Protein AF-A0A7V5M621-F1 (afdb_monomer_lite)

Structure (mmCIF, N/CA/C/O backbone):
data_AF-A0A7V5M621-F1
#
_entry.id   AF-A0A7V5M621-F1
#
loop_
_atom_site.group_PDB
_atom_site.id
_atom_site.type_symbol
_atom_site.label_atom_id
_atom_site.label_alt_id
_atom_site.label_comp_id
_atom_site.label_asym_id
_atom_site.label_entity_id
_atom_site.label_seq_id
_atom_site.pdbx_PDB_ins_code
_atom_site.Cartn_x
_atom_site.Cartn_y
_atom_site.Cartn_z
_atom_site.occupancy
_atom_site.B_iso_or_equiv
_atom_site.auth_seq_id
_atom_site.auth_comp_id
_atom_site.auth_asym_id
_atom_site.auth_atom_id
_atom_site.pdbx_PDB_model_num
ATOM 1 N N . MET A 1 1 ? 0.676 6.259 -14.552 1.00 81.81 1 MET A N 1
ATOM 2 C CA . MET A 1 1 ? 0.430 4.804 -14.420 1.00 81.81 1 MET A CA 1
ATOM 3 C C . MET A 1 1 ? -0.963 4.617 -13.831 1.00 81.81 1 MET A C 1
ATOM 5 O O . MET A 1 1 ? -1.305 5.394 -12.947 1.00 81.81 1 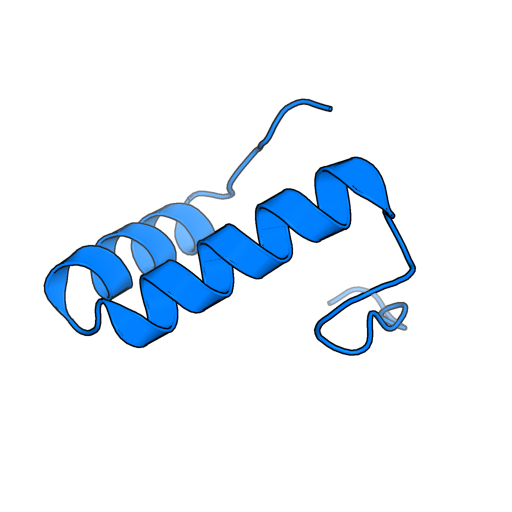MET A O 1
ATOM 9 N N . LYS A 1 2 ? -1.782 3.681 -14.329 1.00 89.94 2 LYS A N 1
ATOM 10 C CA . LYS A 1 2 ? -3.090 3.391 -13.709 1.00 89.94 2 LYS A CA 1
ATOM 11 C C . LYS A 1 2 ? -2.864 2.609 -12.410 1.00 89.94 2 LYS A C 1
ATOM 13 O O . LYS A 1 2 ? -2.001 1.738 -12.385 1.00 89.94 2 LYS A O 1
ATOM 18 N N . LEU A 1 3 ? -3.601 2.943 -11.353 1.00 94.31 3 LEU A N 1
ATOM 19 C CA . LEU A 1 3 ? -3.621 2.177 -10.106 1.00 94.31 3 LEU A CA 1
ATOM 20 C C . LEU A 1 3 ? -4.689 1.090 -10.240 1.00 94.31 3 LEU A C 1
ATOM 22 O O . LEU A 1 3 ? -5.837 1.409 -10.541 1.00 94.31 3 LEU A O 1
ATOM 26 N N . ILE A 1 4 ? -4.296 -0.169 -10.075 1.00 96.56 4 ILE A N 1
ATOM 27 C CA . ILE A 1 4 ? -5.171 -1.334 -10.225 1.00 96.56 4 ILE A CA 1
ATOM 28 C C . ILE A 1 4 ? -5.022 -2.163 -8.954 1.00 96.56 4 ILE A C 1
ATOM 30 O O . ILE A 1 4 ? -3.898 -2.437 -8.537 1.00 96.56 4 ILE A O 1
ATOM 34 N N . PHE A 1 5 ? -6.145 -2.540 -8.353 1.00 97.19 5 PHE A N 1
ATOM 35 C CA . PHE A 1 5 ? -6.199 -3.456 -7.219 1.00 97.19 5 PHE A CA 1
ATOM 36 C C . PHE A 1 5 ? -6.780 -4.792 -7.684 1.00 97.19 5 PHE A C 1
ATOM 38 O O . PHE A 1 5 ? -7.680 -4.810 -8.524 1.00 97.19 5 PHE A O 1
ATOM 45 N N . SER A 1 6 ? -6.273 -5.896 -7.137 1.00 97.56 6 SER A N 1
ATOM 46 C CA . SER A 1 6 ? -7.031 -7.149 -7.107 1.00 97.56 6 SER A CA 1
ATOM 47 C C . SER A 1 6 ? -8.171 -7.033 -6.091 1.00 97.56 6 SER A C 1
ATOM 49 O O . SER A 1 6 ? -8.143 -6.148 -5.235 1.00 97.56 6 SER A O 1
ATOM 51 N N . GLU A 1 7 ? -9.155 -7.929 -6.161 1.00 97.94 7 GLU A N 1
ATOM 52 C CA . GLU A 1 7 ? -10.284 -7.953 -5.217 1.00 97.94 7 GLU A CA 1
ATOM 53 C C . GLU A 1 7 ? -9.795 -8.034 -3.763 1.00 97.94 7 GLU A C 1
ATOM 55 O O . GLU A 1 7 ? -10.095 -7.142 -2.974 1.00 97.94 7 GLU A O 1
ATOM 60 N N . ASN A 1 8 ? -8.912 -8.992 -3.454 1.00 97.88 8 ASN A N 1
ATOM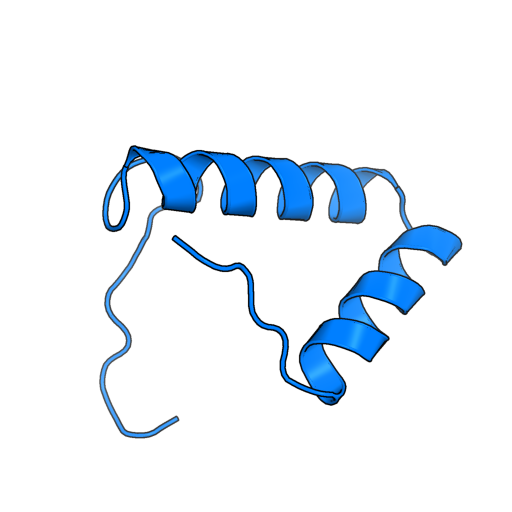 61 C CA . ASN A 1 8 ? -8.330 -9.143 -2.114 1.00 97.88 8 ASN A CA 1
ATOM 62 C C . ASN A 1 8 ? -7.602 -7.871 -1.642 1.00 97.88 8 ASN A C 1
ATOM 64 O O . ASN A 1 8 ? -7.787 -7.420 -0.517 1.00 97.88 8 ASN A O 1
ATOM 68 N N . ALA A 1 9 ? -6.798 -7.246 -2.514 1.00 97.75 9 ALA A N 1
ATOM 69 C CA . ALA A 1 9 ? -6.068 -6.033 -2.150 1.00 97.75 9 ALA A CA 1
ATOM 70 C C . ALA A 1 9 ? -7.007 -4.837 -1.918 1.00 97.75 9 ALA A C 1
ATOM 72 O O . ALA A 1 9 ? -6.693 -3.947 -1.125 1.00 97.75 9 ALA A O 1
ATOM 73 N N . TRP A 1 10 ? -8.145 -4.792 -2.616 1.00 98.12 10 TRP A N 1
ATOM 74 C CA . TRP A 1 10 ? -9.161 -3.768 -2.409 1.00 98.12 10 TRP A CA 1
ATOM 75 C C . TRP A 1 10 ? -9.900 -3.961 -1.082 1.00 98.12 10 TRP A C 1
ATOM 77 O O . TRP A 1 10 ? -10.090 -2.989 -0.349 1.00 98.12 10 TRP A O 1
ATOM 87 N N . GLU A 1 11 ? -10.256 -5.198 -0.738 1.00 98.25 11 GLU A N 1
ATOM 88 C CA . GLU A 1 11 ? -10.862 -5.533 0.555 1.00 98.25 11 GLU A CA 1
ATOM 89 C C .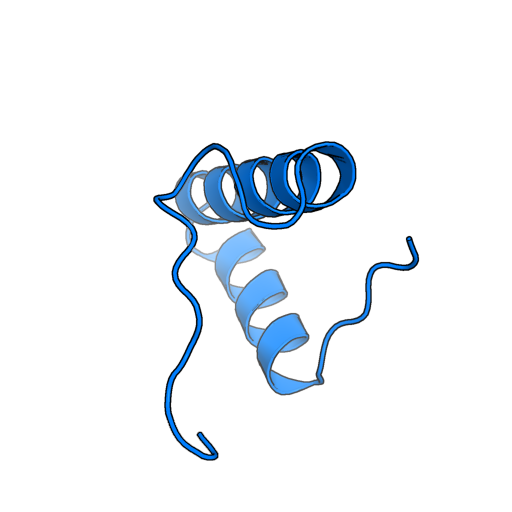 GLU A 1 11 ? -9.931 -5.195 1.724 1.00 98.25 11 GLU A C 1
ATOM 91 O O . GLU A 1 11 ? -10.352 -4.504 2.655 1.00 98.25 11 GLU A O 1
ATOM 96 N N . ASP A 1 12 ? -8.650 -5.568 1.635 1.00 98.25 12 ASP A N 1
ATOM 97 C CA . ASP A 1 12 ? -7.637 -5.201 2.632 1.00 98.25 12 ASP A CA 1
ATOM 98 C C . ASP A 1 12 ? -7.514 -3.679 2.768 1.00 98.25 12 ASP A C 1
ATOM 100 O O . ASP A 1 12 ? -7.449 -3.132 3.874 1.00 98.25 12 ASP A O 1
ATOM 104 N N . TYR A 1 13 ? -7.507 -2.964 1.639 1.00 98.19 13 TYR A N 1
ATOM 105 C CA . TYR A 1 13 ? -7.448 -1.507 1.640 1.00 98.19 13 TYR A CA 1
ATOM 106 C C . TYR A 1 13 ? -8.651 -0.893 2.367 1.00 98.19 13 TYR A C 1
ATOM 108 O O . TYR A 1 13 ? -8.460 -0.004 3.202 1.00 98.19 13 TYR A O 1
ATOM 116 N N . LEU A 1 14 ? -9.871 -1.373 2.095 1.00 98.06 14 LEU A N 1
ATOM 117 C CA . LEU A 1 14 ? -11.094 -0.925 2.769 1.00 98.06 14 LEU A CA 1
ATOM 118 C C . LEU A 1 14 ? -11.086 -1.273 4.260 1.00 98.06 14 LEU A C 1
ATOM 120 O O . LEU A 1 14 ? -11.418 -0.419 5.085 1.00 98.06 14 LEU A O 1
ATOM 124 N N . TYR A 1 15 ? -10.643 -2.475 4.627 1.00 98.38 15 TYR A N 1
ATOM 125 C CA . TYR A 1 15 ? -10.492 -2.874 6.025 1.00 98.38 15 TYR A CA 1
ATOM 126 C C . TYR A 1 15 ? -9.609 -1.882 6.793 1.00 98.38 15 TYR A C 1
ATOM 128 O O . TYR A 1 15 ? -10.001 -1.390 7.855 1.00 98.38 15 TYR A O 1
ATOM 136 N N . TRP A 1 16 ? -8.458 -1.493 6.232 1.00 98.38 16 TRP A N 1
ATOM 137 C CA . TRP A 1 16 ? -7.575 -0.520 6.880 1.00 98.38 16 TRP A CA 1
ATOM 138 C C . TRP A 1 16 ? -8.186 0.879 7.008 1.00 98.38 16 TRP A C 1
ATOM 140 O O . TRP A 1 16 ? -7.825 1.604 7.937 1.00 98.38 16 TRP A O 1
ATOM 150 N N . GLN A 1 17 ? -9.140 1.266 6.154 1.00 97.50 17 GLN A N 1
ATOM 151 C CA . GLN A 1 17 ? -9.858 2.537 6.324 1.00 97.50 17 GLN A CA 1
ATOM 152 C C . GLN A 1 17 ? -10.690 2.580 7.605 1.00 97.50 17 GLN A C 1
ATOM 154 O O . GLN A 1 17 ? -10.784 3.639 8.237 1.00 97.50 17 GLN A O 1
ATOM 159 N N . HIS A 1 18 ? -11.273 1.445 7.983 1.00 97.44 18 HIS A N 1
ATO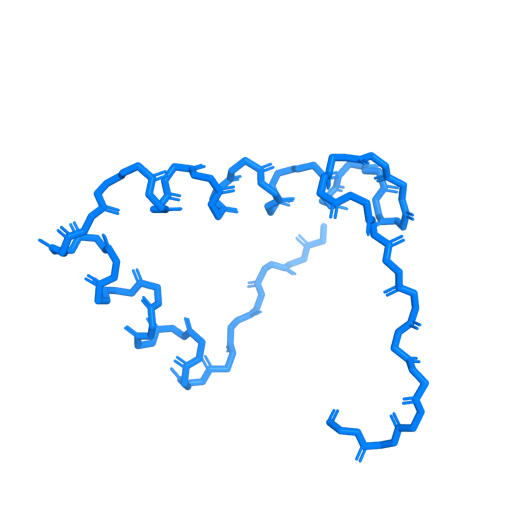M 160 C CA . HIS A 1 18 ? -12.122 1.329 9.163 1.00 97.44 18 HIS A CA 1
ATOM 161 C C . HIS A 1 18 ? -11.326 0.976 10.423 1.00 97.44 18 HIS A C 1
ATOM 163 O O . HIS A 1 18 ? -11.665 1.461 11.502 1.00 97.44 18 HIS A O 1
ATOM 169 N N . THR A 1 19 ? -10.255 0.193 10.285 1.00 97.81 19 THR A N 1
ATOM 170 C CA . THR A 1 19 ? -9.506 -0.356 11.423 1.00 97.81 19 THR A CA 1
ATOM 171 C C . THR A 1 19 ? -8.351 0.534 11.878 1.00 97.81 19 THR A C 1
ATOM 173 O O . THR A 1 19 ? -8.246 0.832 13.066 1.00 97.81 19 THR A O 1
ATOM 176 N N . ASP A 1 20 ? -7.474 0.981 10.968 1.00 97.75 20 ASP A N 1
ATOM 177 C CA . ASP A 1 20 ? -6.305 1.791 11.339 1.00 97.75 20 ASP A CA 1
ATOM 178 C C . ASP A 1 20 ? -5.875 2.770 10.234 1.00 97.75 20 ASP A C 1
ATOM 180 O O . ASP A 1 20 ? -5.191 2.442 9.257 1.00 97.75 20 ASP A O 1
ATOM 184 N N . LYS A 1 21 ? -6.187 4.049 10.467 1.00 97.06 21 LYS A N 1
ATOM 185 C CA . LYS A 1 21 ? -5.851 5.149 9.556 1.00 97.06 21 LYS A CA 1
ATOM 186 C C . LYS A 1 21 ? -4.346 5.391 9.411 1.00 97.06 21 LYS A C 1
ATOM 188 O O . LYS A 1 21 ? -3.939 5.983 8.409 1.00 97.06 21 LYS A O 1
ATOM 193 N N . LYS A 1 22 ? -3.506 4.975 10.368 1.00 98.00 22 LYS A N 1
ATOM 194 C CA . LYS A 1 22 ? -2.042 5.095 10.239 1.00 98.00 22 LYS A CA 1
ATOM 195 C C . LYS A 1 22 ? -1.520 4.140 9.171 1.00 98.00 22 LYS A C 1
ATOM 197 O O . LYS A 1 22 ? -0.719 4.559 8.334 1.00 98.00 22 LYS A O 1
ATOM 202 N N . ILE A 1 23 ? -2.020 2.906 9.156 1.00 97.69 23 ILE A N 1
ATOM 203 C CA . ILE A 1 23 ? -1.680 1.916 8.129 1.00 97.69 23 ILE A CA 1
ATOM 204 C C . ILE A 1 23 ? -2.200 2.379 6.767 1.00 97.69 23 ILE A C 1
ATOM 206 O O . ILE A 1 23 ? -1.424 2.430 5.812 1.00 97.69 23 ILE A O 1
ATOM 210 N N . LEU A 1 24 ? -3.451 2.850 6.688 1.00 98.12 24 LEU A N 1
ATOM 211 C CA . LEU A 1 24 ? -3.995 3.431 5.454 1.00 98.12 24 LEU A CA 1
ATOM 212 C C . LEU A 1 24 ? -3.117 4.571 4.912 1.00 98.12 24 LEU A C 1
ATOM 214 O O . LEU A 1 24 ? -2.814 4.627 3.717 1.00 98.12 24 LEU A O 1
ATOM 218 N N . LYS A 1 25 ? -2.692 5.494 5.785 1.00 98.19 25 LYS A N 1
ATOM 219 C CA . LYS A 1 25 ? -1.816 6.604 5.394 1.00 98.19 25 LYS A CA 1
ATOM 220 C C . LYS A 1 25 ? -0.489 6.084 4.842 1.00 98.19 25 LYS A C 1
ATOM 222 O O . LYS A 1 25 ? -0.050 6.567 3.800 1.00 98.19 25 LYS A O 1
ATOM 227 N N . ARG A 1 26 ? 0.106 5.075 5.485 1.00 98.06 26 ARG A N 1
ATOM 228 C CA . ARG A 1 26 ? 1.353 4.454 5.027 1.00 98.06 26 ARG A CA 1
ATOM 229 C C . ARG A 1 26 ? 1.200 3.790 3.657 1.00 98.06 26 ARG A C 1
ATOM 231 O O . ARG A 1 26 ? 2.060 3.989 2.805 1.00 98.06 26 ARG A O 1
ATOM 238 N N . ILE A 1 27 ? 0.105 3.065 3.422 1.00 97.75 27 ILE A N 1
ATOM 239 C CA . ILE A 1 27 ? -0.202 2.465 2.113 1.00 97.75 27 ILE A CA 1
ATOM 240 C C . ILE A 1 27 ? -0.294 3.558 1.038 1.00 97.75 27 ILE A C 1
ATOM 242 O O . ILE A 1 27 ? 0.348 3.462 -0.006 1.00 97.75 27 ILE A O 1
ATOM 246 N N . ASN A 1 28 ? -1.025 4.642 1.314 1.00 97.81 28 ASN A N 1
ATOM 247 C CA . ASN A 1 28 ? -1.171 5.760 0.377 1.00 97.81 28 ASN A CA 1
ATOM 248 C C . ASN A 1 28 ? 0.159 6.473 0.082 1.00 97.81 28 ASN A C 1
ATOM 250 O O . ASN A 1 28 ? 0.386 6.905 -1.049 1.00 97.81 28 ASN A O 1
ATOM 254 N N . GLU A 1 29 ? 1.037 6.611 1.077 1.00 97.94 29 GLU A N 1
ATOM 255 C CA . GLU A 1 29 ? 2.385 7.155 0.889 1.00 97.94 29 GLU A CA 1
ATOM 256 C C . GLU A 1 29 ? 3.232 6.258 -0.019 1.00 97.94 29 GLU A C 1
ATOM 258 O O . GLU A 1 29 ? 3.819 6.760 -0.977 1.00 97.94 29 GLU A O 1
ATOM 263 N N . LEU A 1 30 ? 3.238 4.943 0.224 1.00 96.94 30 LEU A N 1
ATOM 264 C CA . LEU A 1 30 ? 3.968 3.976 -0.601 1.00 96.94 30 LEU A CA 1
ATOM 265 C C . LEU A 1 30 ? 3.459 3.972 -2.051 1.00 96.94 30 LEU A C 1
ATOM 267 O O . LEU A 1 30 ? 4.260 4.057 -2.976 1.00 96.94 30 LEU A O 1
ATOM 271 N N . ILE A 1 31 ? 2.138 3.961 -2.269 1.00 96.50 31 ILE A N 1
ATOM 272 C CA . ILE A 1 31 ? 1.548 4.008 -3.619 1.00 96.50 31 ILE A CA 1
ATOM 273 C C . ILE A 1 31 ? 1.998 5.266 -4.374 1.00 96.50 31 ILE A C 1
ATOM 275 O O . ILE A 1 31 ? 2.385 5.186 -5.543 1.00 96.50 31 ILE A O 1
ATOM 279 N N . ARG A 1 32 ? 1.963 6.435 -3.719 1.00 96.31 32 ARG A N 1
ATOM 280 C CA . ARG A 1 32 ? 2.389 7.706 -4.330 1.00 96.31 32 ARG A CA 1
ATOM 281 C C . ARG A 1 32 ? 3.870 7.707 -4.688 1.00 96.31 32 ARG A C 1
ATOM 283 O O . ARG A 1 32 ? 4.234 8.282 -5.713 1.00 96.31 32 ARG A O 1
ATOM 290 N N . ASP A 1 33 ? 4.706 7.104 -3.852 1.00 96.38 33 ASP A N 1
ATOM 291 C CA . ASP A 1 33 ? 6.141 7.014 -4.099 1.00 96.38 33 ASP A CA 1
ATOM 292 C C . ASP A 1 33 ? 6.456 6.068 -5.262 1.00 96.38 33 ASP A C 1
ATOM 294 O O . ASP A 1 33 ? 7.141 6.467 -6.200 1.00 96.38 33 ASP A O 1
ATOM 298 N N . ILE A 1 34 ? 5.837 4.884 -5.296 1.00 95.44 34 ILE A N 1
ATOM 299 C CA . ILE A 1 34 ? 5.971 3.911 -6.395 1.00 95.44 34 ILE A CA 1
ATOM 300 C C . ILE A 1 34 ? 5.561 4.534 -7.736 1.00 95.44 34 ILE A C 1
ATOM 302 O O . ILE A 1 34 ? 6.219 4.323 -8.754 1.00 95.44 34 ILE A O 1
ATOM 306 N N . GLN A 1 35 ? 4.505 5.353 -7.766 1.00 93.94 35 GLN A N 1
ATOM 307 C CA . GLN A 1 35 ? 4.088 6.039 -8.994 1.00 93.94 35 GLN A CA 1
ATOM 308 C C . GLN A 1 35 ? 5.141 7.015 -9.543 1.00 93.94 35 GLN A C 1
ATOM 310 O O . GLN A 1 35 ? 5.142 7.269 -10.751 1.00 93.94 35 GLN A O 1
ATOM 315 N N . LYS A 1 36 ? 6.014 7.559 -8.686 1.00 94.69 36 LYS A N 1
ATOM 316 C CA . LYS A 1 36 ? 7.083 8.49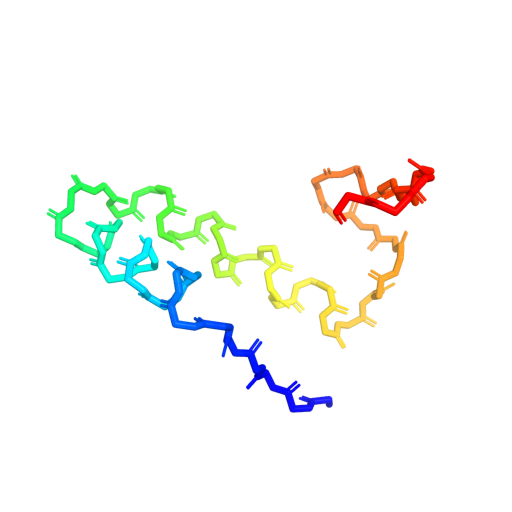6 -9.062 1.00 94.69 36 LYS A CA 1
ATOM 317 C C . LYS A 1 36 ? 8.417 7.788 -9.309 1.00 94.69 36 LYS A C 1
ATOM 319 O O . LYS A 1 36 ? 9.034 8.019 -10.343 1.00 94.69 36 LYS A O 1
ATOM 324 N N . ASN A 1 37 ? 8.819 6.918 -8.384 1.00 92.88 37 ASN A N 1
ATOM 325 C CA . ASN A 1 37 ? 10.164 6.343 -8.281 1.00 92.88 37 ASN A CA 1
ATOM 326 C C . ASN A 1 37 ? 10.234 4.855 -8.686 1.00 92.88 37 ASN A C 1
ATOM 328 O O . ASN A 1 37 ? 11.320 4.307 -8.852 1.00 92.88 37 ASN A O 1
ATOM 332 N N . LYS A 1 38 ? 9.087 4.201 -8.923 1.00 89.38 38 LYS A N 1
ATOM 333 C CA . LYS A 1 38 ? 8.947 2.801 -9.368 1.00 89.38 38 LYS A CA 1
ATOM 334 C C . LYS A 1 38 ? 9.607 1.773 -8.440 1.00 89.38 38 LYS A C 1
ATOM 336 O O . LYS A 1 38 ? 8.932 1.233 -7.572 1.00 89.38 38 LYS A O 1
ATOM 341 N N . HIS A 1 39 ? 10.885 1.470 -8.668 1.00 91.06 39 HIS A N 1
ATOM 342 C CA . HIS A 1 39 ? 11.652 0.418 -7.984 1.00 91.06 39 HIS A CA 1
ATOM 343 C C . HIS A 1 39 ? 12.625 0.977 -6.939 1.00 91.06 39 HIS A C 1
ATOM 345 O O . HIS A 1 39 ? 13.411 0.229 -6.369 1.00 91.06 39 HIS A O 1
ATOM 351 N N . GLU A 1 40 ? 12.576 2.281 -6.693 1.00 92.19 40 GLU A N 1
ATOM 352 C CA . GLU A 1 40 ? 13.390 2.972 -5.701 1.00 92.19 40 GLU A CA 1
ATOM 353 C C . GLU A 1 40 ? 12.490 3.774 -4.761 1.00 92.19 40 GLU A C 1
ATOM 355 O O . GLU A 1 40 ? 11.331 4.042 -5.078 1.00 92.19 40 GLU A O 1
ATOM 360 N N . GLY A 1 41 ? 13.034 4.170 -3.611 1.00 93.00 41 GLY A N 1
ATOM 361 C CA . GLY A 1 41 ? 12.360 5.064 -2.675 1.00 93.00 41 GLY A CA 1
ATOM 362 C C . GLY A 1 41 ? 11.953 4.406 -1.360 1.00 93.00 41 GLY A C 1
ATOM 363 O O . GLY A 1 41 ? 12.682 3.591 -0.782 1.00 93.00 41 GLY A O 1
ATOM 364 N N . ILE A 1 42 ? 10.821 4.842 -0.814 1.00 94.44 42 ILE A N 1
ATOM 365 C CA . ILE A 1 42 ? 10.418 4.504 0.552 1.00 94.44 42 ILE A CA 1
ATOM 366 C C . ILE A 1 42 ? 9.876 3.076 0.654 1.00 94.44 42 ILE A C 1
ATOM 368 O O . ILE A 1 42 ? 9.257 2.543 -0.256 1.00 94.44 42 ILE A O 1
ATOM 372 N N . GLY A 1 43 ? 10.082 2.452 1.816 1.00 91.25 43 GLY A N 1
ATOM 373 C CA . GLY A 1 43 ? 9.624 1.079 2.059 1.00 91.25 43 GLY A CA 1
ATOM 374 C C . GLY A 1 43 ? 10.599 -0.003 1.603 1.00 91.25 43 GLY A C 1
ATOM 375 O O . GLY A 1 43 ? 10.259 -1.168 1.744 1.00 91.25 43 GLY A O 1
ATOM 376 N N . LYS A 1 44 ? 11.802 0.383 1.146 1.00 93.38 44 LYS A N 1
ATOM 377 C CA . LYS A 1 44 ? 12.859 -0.524 0.668 1.00 93.38 44 LYS A CA 1
ATOM 378 C C . LYS A 1 44 ? 12.316 -1.480 -0.407 1.00 93.38 44 LYS A C 1
ATOM 380 O O . LYS A 1 44 ? 12.150 -2.663 -0.130 1.00 93.38 44 LYS A O 1
ATOM 385 N N . PRO A 1 45 ? 11.974 -0.965 -1.604 1.00 93.75 45 PRO A N 1
ATOM 386 C CA . PRO A 1 45 ? 11.440 -1.800 -2.670 1.00 93.75 45 PRO A CA 1
ATOM 387 C C . PRO A 1 45 ? 12.426 -2.916 -3.023 1.00 93.75 45 PRO A C 1
ATOM 389 O O . PRO A 1 45 ? 13.593 -2.656 -3.308 1.00 93.75 45 PRO A O 1
ATOM 392 N N . GLU A 1 46 ? 11.946 -4.155 -3.021 1.00 91.81 46 GLU A N 1
ATOM 393 C CA . GLU A 1 46 ? 12.739 -5.333 -3.359 1.00 91.81 46 GLU A CA 1
ATOM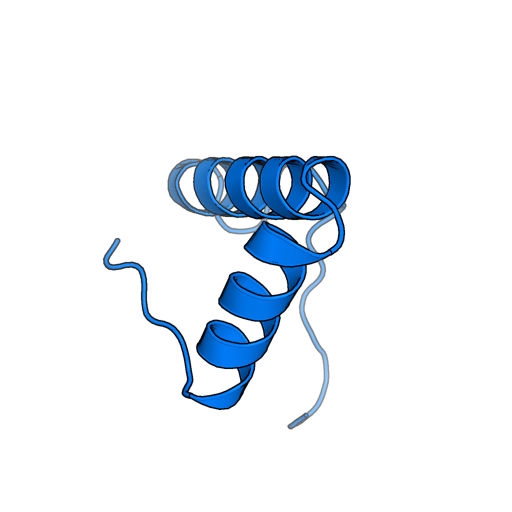 394 C C . GLU A 1 46 ? 12.013 -6.148 -4.427 1.00 91.81 46 GLU A C 1
ATOM 396 O O . GLU A 1 46 ? 10.791 -6.307 -4.401 1.00 91.81 46 GLU A O 1
ATOM 401 N N . GLN A 1 47 ? 12.772 -6.650 -5.402 1.00 89.81 47 GLN A N 1
ATOM 402 C CA . GLN A 1 47 ? 12.219 -7.522 -6.429 1.00 89.81 47 GLN A CA 1
ATOM 403 C C . GLN A 1 47 ? 11.864 -8.865 -5.803 1.00 89.81 47 GLN A C 1
ATOM 405 O O . GLN A 1 47 ? 12.733 -9.561 -5.271 1.00 89.81 47 GLN A O 1
ATOM 410 N N . LEU A 1 48 ? 10.593 -9.240 -5.917 1.00 89.81 48 LEU A N 1
ATOM 411 C CA . LEU A 1 48 ? 10.155 -10.578 -5.562 1.00 89.81 48 LEU A CA 1
ATOM 412 C C . LEU A 1 48 ? 10.875 -11.599 -6.445 1.00 89.81 48 LEU A C 1
ATOM 414 O O . LEU A 1 48 ? 11.054 -11.403 -7.649 1.00 89.81 48 LEU A O 1
ATOM 418 N N . ARG A 1 49 ? 11.310 -12.692 -5.824 1.00 84.06 49 ARG A N 1
ATOM 419 C CA . ARG A 1 49 ? 11.889 -13.847 -6.507 1.00 84.06 49 ARG A CA 1
ATOM 420 C C . ARG A 1 49 ? 10.881 -14.987 -6.366 1.00 84.06 49 ARG A C 1
ATOM 422 O O . ARG A 1 49 ? 10.360 -15.170 -5.271 1.00 84.06 49 ARG A O 1
ATOM 429 N N . HIS A 1 50 ? 10.658 -15.743 -7.445 1.00 81.38 50 HIS A N 1
ATOM 430 C CA . HIS A 1 50 ? 9.660 -16.826 -7.588 1.00 81.38 50 HIS A CA 1
ATOM 431 C C . HIS A 1 50 ? 8.224 -16.374 -7.937 1.00 81.38 50 HIS A C 1
ATOM 433 O O . HIS A 1 50 ? 7.898 -15.195 -7.860 1.00 81.38 50 HIS A O 1
ATOM 439 N N . ASN A 1 51 ? 7.389 -17.331 -8.372 1.00 59.00 51 ASN A N 1
ATOM 440 C CA . ASN A 1 51 ? 5.972 -17.133 -8.710 1.00 59.00 51 ASN A CA 1
ATOM 441 C C . ASN A 1 51 ? 5.110 -17.221 -7.441 1.00 59.00 51 ASN A C 1
ATOM 443 O O . ASN A 1 51 ? 4.513 -18.267 -7.178 1.00 59.00 51 ASN A O 1
ATOM 447 N N . LEU A 1 52 ? 5.097 -16.151 -6.649 1.00 57.41 52 LEU A N 1
ATOM 448 C CA . LEU A 1 52 ? 4.184 -15.969 -5.517 1.00 57.41 52 LEU A CA 1
ATOM 449 C C . LEU A 1 52 ? 3.115 -14.935 -5.870 1.00 57.41 52 LEU A C 1
ATOM 451 O O . LEU A 1 52 ? 3.488 -13.912 -6.489 1.00 57.41 52 LEU A O 1
#

Radius of gyration: 12.28 Å; chains: 1; bounding box: 26×26×26 Å

Secondary structure (DSSP, 8-state):
------HHHHHHHHHHHHH-HHHHHHHHHHHHHHHHHTTSSTT------S--

Sequence (52 aa):
MKLIFSENAWEDYLYWQHTDKKILKRINELIRDIQKNKHEGIGKPEQLRHNL

pLDDT: mean 93.55, std 8.17, range [57.41, 98.38]

Foldseek 3Di:
DDDDDDPVRVVVLVVCVPPPVVVNVVVVVVVVCCVPPVQDDPPNRDDDDDDD